Protein AF-A0A9E3WS21-F1 (afdb_monomer_lite)

Foldseek 3Di:
DDPPDDDDDDPVQVVVQVVVVPPPDDPPDDDPQWAFDAWDGAHPVGTWTWIQRNVPRDTDID

Radius of gyration: 14.58 Å; chains: 1; bounding box: 32×39×32 Å

Secondary structure (DSSP, 8-state):
-----PPPPPHHHHHHHHHHHHS-PPPSSPPTTEEEEEEEEEETTEEEEEEEETTT--EEE-

pLDDT: mean 76.44, std 12.12, range [54.19, 92.69]

Sequence (62 aa):
MIPERTEEQTDSQQRLASQLSLQRTRPPAQVRGYDFESFLGSGAYGEVWVALDRNTGRRVAV

Structure (mmCIF, N/CA/C/O backbone):
data_AF-A0A9E3WS21-F1
#
_entry.id   AF-A0A9E3WS21-F1
#
loop_
_atom_site.group_PDB
_atom_site.id
_atom_site.type_symbol
_atom_site.label_atom_id
_atom_site.label_alt_id
_atom_site.label_comp_id
_atom_site.label_asym_id
_atom_site.label_entity_id
_atom_site.label_seq_id
_atom_site.pdbx_PDB_ins_code
_atom_site.Cartn_x
_atom_site.Cartn_y
_atom_site.Cartn_z
_atom_site.occupancy
_atom_site.B_iso_or_equiv
_atom_site.auth_seq_id
_atom_site.auth_comp_id
_atom_site.auth_asym_id
_atom_site.auth_atom_id
_atom_site.pdbx_PDB_model_num
ATOM 1 N N . MET A 1 1 ? 14.760 -28.439 -5.028 1.00 54.25 1 MET A N 1
ATOM 2 C CA . MET A 1 1 ? 13.874 -27.285 -4.780 1.00 54.25 1 MET A CA 1
ATOM 3 C C . MET A 1 1 ? 14.579 -26.071 -5.363 1.00 54.25 1 MET A C 1
ATOM 5 O O . MET A 1 1 ? 15.651 -25.739 -4.879 1.00 54.25 1 MET A O 1
ATOM 9 N N . ILE A 1 2 ? 14.094 -25.534 -6.484 1.00 56.19 2 ILE A N 1
ATOM 10 C CA . ILE A 1 2 ? 14.684 -24.352 -7.135 1.00 56.19 2 ILE A CA 1
ATOM 11 C C . ILE A 1 2 ? 14.100 -23.139 -6.400 1.00 56.19 2 ILE A C 1
ATOM 13 O O . ILE A 1 2 ? 12.876 -23.088 -6.287 1.00 56.19 2 ILE A O 1
ATOM 17 N N . PRO A 1 3 ? 14.906 -22.221 -5.838 1.00 57.78 3 PRO A N 1
ATOM 18 C CA . PRO A 1 3 ? 14.353 -21.024 -5.224 1.00 57.78 3 PRO A CA 1
ATOM 19 C C . PRO A 1 3 ? 13.679 -20.197 -6.317 1.00 57.78 3 PRO A C 1
ATOM 21 O O . PRO A 1 3 ? 14.285 -19.916 -7.351 1.00 57.78 3 PRO A O 1
ATOM 24 N N . GLU A 1 4 ? 12.415 -19.852 -6.095 1.00 57.22 4 GLU A N 1
ATOM 25 C CA . GLU A 1 4 ? 11.670 -18.933 -6.945 1.00 57.22 4 GLU A CA 1
ATOM 26 C C . GLU A 1 4 ? 12.400 -17.588 -6.905 1.00 57.22 4 GLU A C 1
ATOM 28 O O . GLU A 1 4 ? 12.429 -16.897 -5.886 1.00 57.22 4 GLU A O 1
ATOM 33 N N . ARG A 1 5 ? 13.141 -17.293 -7.973 1.00 65.19 5 ARG A N 1
ATOM 34 C CA . ARG A 1 5 ? 13.988 -16.109 -8.050 1.00 65.19 5 ARG A CA 1
ATOM 35 C C . ARG A 1 5 ? 13.095 -14.970 -8.511 1.00 65.19 5 ARG A C 1
ATOM 37 O O . ARG A 1 5 ? 12.620 -15.000 -9.642 1.00 65.19 5 ARG A O 1
ATOM 44 N N . THR A 1 6 ? 12.857 -13.997 -7.637 1.00 63.62 6 THR A N 1
ATOM 45 C CA . THR A 1 6 ? 12.181 -12.756 -8.019 1.00 63.62 6 THR A CA 1
ATOM 46 C C . THR A 1 6 ? 12.908 -12.161 -9.221 1.00 63.62 6 THR A C 1
ATOM 48 O O . THR A 1 6 ? 14.130 -12.007 -9.191 1.00 63.62 6 THR A O 1
ATOM 51 N N . GLU A 1 7 ? 12.171 -11.902 -10.297 1.00 76.00 7 GLU A N 1
ATOM 52 C CA . GLU A 1 7 ? 12.734 -11.394 -11.544 1.00 76.00 7 GLU A CA 1
ATOM 53 C C . GLU A 1 7 ? 13.287 -9.977 -11.335 1.00 76.00 7 GLU A C 1
ATOM 55 O O . GLU A 1 7 ? 12.632 -9.121 -10.734 1.00 76.00 7 GLU A O 1
ATOM 60 N N . GLU A 1 8 ? 14.522 -9.740 -11.783 1.00 72.12 8 GLU A N 1
ATOM 61 C CA . GLU A 1 8 ? 15.185 -8.451 -11.597 1.00 72.12 8 GLU A CA 1
ATOM 62 C C . GLU A 1 8 ? 14.612 -7.418 -12.570 1.00 72.12 8 GLU A C 1
ATOM 64 O O . GLU A 1 8 ? 14.519 -7.646 -13.777 1.00 72.12 8 GLU A O 1
ATOM 69 N N . GLN A 1 9 ? 14.221 -6.260 -12.037 1.00 73.06 9 GLN A N 1
ATOM 70 C CA . GLN A 1 9 ? 13.700 -5.168 -12.851 1.00 73.06 9 GLN A CA 1
ATOM 71 C C . GLN A 1 9 ? 14.815 -4.546 -13.696 1.00 73.06 9 GLN A C 1
ATOM 73 O O . GLN A 1 9 ? 15.899 -4.244 -13.201 1.00 73.06 9 GLN A O 1
ATOM 78 N N . THR A 1 10 ? 14.507 -4.277 -14.959 1.00 81.44 10 THR A N 1
ATOM 79 C CA . THR A 1 10 ? 15.372 -3.535 -15.882 1.00 81.44 10 THR A CA 1
ATOM 80 C C . THR A 1 10 ? 15.462 -2.047 -15.511 1.00 81.44 10 THR A C 1
ATOM 82 O O . THR A 1 10 ? 14.566 -1.488 -14.873 1.00 81.44 10 THR A O 1
ATOM 85 N N . ASP A 1 11 ? 16.510 -1.355 -15.966 1.00 79.94 11 ASP A N 1
ATOM 86 C CA . ASP A 1 11 ? 16.746 0.068 -15.653 1.00 79.94 11 ASP A CA 1
ATOM 87 C C . ASP A 1 11 ? 15.603 1.005 -16.081 1.00 79.94 11 ASP A C 1
ATOM 89 O O . ASP A 1 11 ? 15.417 2.092 -15.525 1.00 79.94 11 ASP A O 1
ATOM 93 N N . SER A 1 12 ? 14.846 0.635 -17.116 1.00 77.75 12 SER A N 1
ATOM 94 C CA . SER A 1 12 ? 13.656 1.375 -17.548 1.00 77.75 12 SER A CA 1
ATOM 95 C C . SER A 1 12 ? 12.483 1.156 -16.590 1.00 77.75 12 SER A C 1
ATOM 97 O O . SER A 1 12 ? 11.790 2.117 -16.254 1.00 77.75 12 SER A O 1
ATOM 99 N N . GLN A 1 13 ? 12.305 -0.067 -16.084 1.00 72.69 13 GLN A N 1
ATOM 100 C CA . GLN A 1 13 ? 11.296 -0.402 -15.075 1.00 72.69 13 GLN A CA 1
ATOM 101 C C . GLN A 1 13 ? 11.594 0.278 -13.732 1.00 72.69 13 GLN A C 1
ATOM 103 O O . GLN A 1 13 ? 10.673 0.800 -13.109 1.00 72.69 13 GLN A O 1
ATOM 108 N N . GLN A 1 14 ? 12.864 0.364 -13.319 1.00 75.62 14 GLN A N 1
ATOM 109 C CA . GLN A 1 14 ? 13.256 1.094 -12.105 1.00 75.62 14 GLN A CA 1
ATOM 110 C C . GLN A 1 14 ? 13.000 2.604 -12.210 1.00 75.62 14 GLN A C 1
ATOM 112 O O . GLN A 1 14 ? 12.496 3.224 -11.268 1.00 75.62 14 GLN A O 1
ATOM 117 N N . ARG A 1 15 ? 13.310 3.209 -13.366 1.00 75.00 15 ARG A N 1
ATOM 118 C CA . ARG A 1 15 ? 13.051 4.637 -13.613 1.00 75.00 15 ARG A CA 1
ATOM 119 C C . ARG A 1 15 ? 11.558 4.954 -13.624 1.00 75.00 15 ARG A C 1
ATOM 121 O O . ARG A 1 15 ? 11.147 5.930 -13.001 1.00 75.00 15 ARG A O 1
ATOM 128 N N . LEU A 1 16 ? 10.753 4.113 -14.273 1.00 70.44 16 LEU A N 1
ATOM 129 C CA . LEU A 1 16 ? 9.297 4.246 -14.284 1.00 70.44 16 LEU A CA 1
ATOM 130 C C . LEU A 1 16 ? 8.703 4.077 -12.875 1.00 70.44 16 LEU A C 1
ATOM 132 O O . LEU A 1 16 ? 7.899 4.904 -12.453 1.00 70.44 16 LEU A O 1
ATOM 136 N N . ALA A 1 17 ? 9.152 3.073 -12.115 1.00 66.25 17 ALA A N 1
ATOM 137 C CA . ALA A 1 17 ? 8.723 2.854 -10.730 1.00 66.25 17 ALA A CA 1
ATOM 138 C C . ALA A 1 17 ? 9.081 4.037 -9.812 1.00 66.25 17 ALA A C 1
ATOM 140 O O . ALA A 1 17 ? 8.275 4.452 -8.976 1.00 66.25 17 ALA A O 1
ATOM 141 N N . SER A 1 18 ? 10.259 4.639 -10.005 1.00 64.56 18 SER A N 1
ATOM 142 C CA . SER A 1 18 ? 10.662 5.848 -9.274 1.00 64.56 18 SER A CA 1
ATOM 143 C C . SER A 1 18 ? 9.778 7.049 -9.618 1.00 64.56 18 SER A C 1
ATOM 145 O O . SER A 1 18 ? 9.365 7.784 -8.725 1.00 64.56 18 SER A O 1
ATOM 147 N N . GLN A 1 19 ? 9.444 7.244 -10.899 1.00 67.25 19 GLN A N 1
ATOM 148 C CA . GLN A 1 19 ? 8.549 8.324 -11.329 1.00 67.25 19 GLN A CA 1
ATOM 149 C C . GLN A 1 19 ? 7.119 8.149 -10.798 1.00 67.25 19 GLN A C 1
ATOM 151 O O . GLN A 1 19 ? 6.516 9.131 -10.366 1.00 67.25 19 GLN A O 1
ATOM 156 N N . LEU A 1 20 ? 6.599 6.918 -10.783 1.00 61.69 20 LEU A N 1
ATOM 157 C CA . LEU A 1 20 ? 5.283 6.596 -10.223 1.00 61.69 20 LEU A CA 1
ATOM 158 C C . LEU A 1 20 ? 5.246 6.779 -8.702 1.00 61.69 20 LEU A C 1
ATOM 160 O O . LEU A 1 20 ? 4.293 7.351 -8.191 1.00 61.69 20 LEU A O 1
ATOM 164 N N . SER A 1 21 ? 6.311 6.398 -7.990 1.00 60.22 21 SER A N 1
ATOM 165 C CA . SER A 1 21 ? 6.413 6.591 -6.534 1.00 60.22 21 SER A CA 1
ATOM 166 C C . SER A 1 21 ? 6.499 8.069 -6.118 1.00 60.22 21 SER A C 1
ATOM 168 O O . SER A 1 21 ? 6.123 8.421 -5.002 1.00 60.22 21 SER A O 1
ATOM 170 N N . LEU A 1 22 ? 7.006 8.945 -6.995 1.00 60.72 22 LEU A N 1
ATOM 171 C CA . LEU A 1 22 ? 7.087 10.393 -6.756 1.00 60.72 22 LEU A CA 1
ATOM 172 C C . LEU A 1 22 ? 5.763 11.121 -7.026 1.00 60.72 22 LEU A C 1
ATOM 174 O O . LEU A 1 22 ? 5.528 12.196 -6.467 1.00 60.72 22 LEU A O 1
ATOM 178 N N . GLN A 1 23 ? 4.888 10.564 -7.866 1.00 57.62 23 GLN A N 1
ATOM 179 C CA . GLN A 1 23 ? 3.534 11.081 -8.001 1.00 57.62 23 GLN A CA 1
ATOM 180 C C . GLN A 1 23 ? 2.752 10.660 -6.758 1.00 57.62 23 GLN A C 1
ATOM 182 O O . GLN A 1 23 ? 2.580 9.477 -6.501 1.00 57.62 23 GLN A O 1
ATOM 187 N N . ARG A 1 24 ? 2.268 11.629 -5.967 1.00 54.19 24 ARG A N 1
ATOM 188 C CA . ARG A 1 24 ? 1.271 11.368 -4.918 1.00 54.19 24 ARG A CA 1
ATOM 1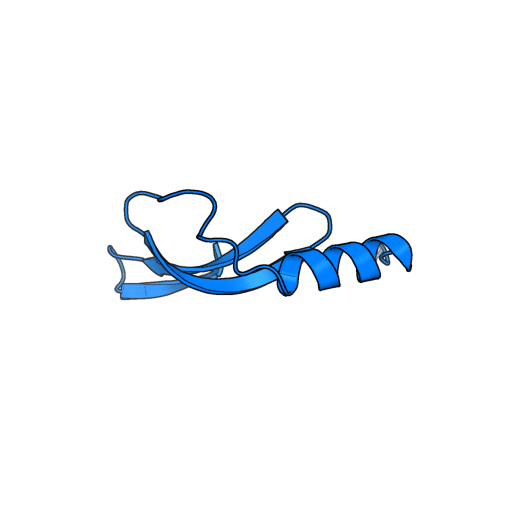89 C C . ARG A 1 24 ? 0.002 10.832 -5.586 1.00 54.19 24 ARG A C 1
ATOM 191 O O . ARG A 1 24 ? -0.909 11.607 -5.882 1.00 54.19 24 ARG A O 1
ATOM 198 N N . THR A 1 25 ? -0.059 9.533 -5.852 1.00 57.19 25 THR A N 1
ATOM 199 C CA . THR A 1 25 ? -1.300 8.869 -6.220 1.00 57.19 25 THR A CA 1
ATOM 200 C C . THR A 1 25 ? -2.216 8.995 -5.015 1.00 57.19 25 THR A C 1
ATOM 202 O O . THR A 1 25 ? -1.816 8.792 -3.880 1.00 57.19 25 THR A O 1
ATOM 205 N N . ARG A 1 26 ? -3.442 9.476 -5.207 1.00 59.59 26 ARG A N 1
ATOM 206 C CA . ARG A 1 26 ? -4.489 9.187 -4.224 1.00 59.59 26 ARG A CA 1
ATOM 207 C C . ARG A 1 26 ? -4.720 7.674 -4.294 1.00 59.59 26 ARG A C 1
ATOM 209 O O . ARG A 1 26 ? -4.546 7.138 -5.389 1.00 59.59 26 ARG A O 1
ATOM 216 N N . PRO A 1 27 ? -5.100 7.002 -3.194 1.00 60.88 27 PRO A N 1
ATOM 217 C CA . PRO A 1 27 ? -5.369 5.571 -3.238 1.00 60.88 27 PRO A CA 1
ATOM 218 C C . PRO A 1 27 ? -6.291 5.263 -4.431 1.00 60.88 27 PRO A C 1
ATOM 220 O O . PRO A 1 27 ? -7.303 5.956 -4.600 1.00 60.88 27 PRO A O 1
ATOM 223 N N . PRO A 1 28 ? -5.929 4.289 -5.285 1.00 62.25 28 PRO A N 1
ATOM 224 C CA . PRO A 1 28 ? -6.569 4.078 -6.585 1.00 62.25 28 PRO A CA 1
ATOM 225 C C . PRO A 1 28 ? -8.042 3.670 -6.456 1.00 62.25 28 PRO A C 1
ATOM 227 O O . PRO A 1 28 ? -8.818 3.824 -7.398 1.00 62.25 28 PRO A O 1
ATOM 230 N N . ALA A 1 29 ? -8.448 3.180 -5.282 1.00 67.50 29 ALA A N 1
ATOM 231 C CA . ALA A 1 29 ? -9.820 2.828 -4.963 1.00 67.50 29 ALA A CA 1
ATOM 232 C C . ALA A 1 29 ? -10.102 2.987 -3.461 1.00 67.50 29 ALA A C 1
ATOM 234 O O . ALA A 1 29 ? -9.229 2.778 -2.621 1.00 67.50 29 ALA A O 1
ATOM 235 N N . GLN A 1 30 ? -11.353 3.303 -3.112 1.00 69.56 30 GLN A N 1
ATOM 236 C CA . GLN A 1 30 ? -11.857 3.113 -1.750 1.00 69.56 30 GLN A CA 1
ATOM 237 C C . GLN A 1 30 ? -12.341 1.671 -1.594 1.00 69.56 30 GLN A C 1
ATOM 239 O O . GLN A 1 30 ? -13.293 1.250 -2.253 1.00 69.56 30 GLN A O 1
ATOM 244 N N . VAL A 1 31 ? -11.710 0.923 -0.692 1.00 79.38 31 VAL A N 1
ATOM 245 C CA . VAL A 1 31 ? -12.122 -0.436 -0.329 1.00 79.38 31 VAL A CA 1
ATOM 246 C C . VAL A 1 31 ? -12.973 -0.346 0.933 1.00 79.38 31 VAL A C 1
ATOM 248 O O . VAL A 1 31 ? -12.557 0.220 1.943 1.00 79.38 31 VAL A O 1
ATOM 251 N N . ARG A 1 32 ? -14.199 -0.879 0.889 1.00 82.75 32 ARG A N 1
ATOM 252 C CA . ARG A 1 32 ? -15.086 -0.873 2.062 1.00 82.75 32 ARG A CA 1
ATOM 253 C C . ARG A 1 32 ? -14.421 -1.607 3.224 1.00 82.75 32 ARG A C 1
ATOM 255 O O . ARG A 1 32 ? -13.958 -2.728 3.057 1.00 82.75 32 ARG A O 1
ATOM 262 N N . GLY A 1 33 ? -14.433 -0.983 4.399 1.00 86.31 33 GLY A N 1
ATOM 263 C CA . GLY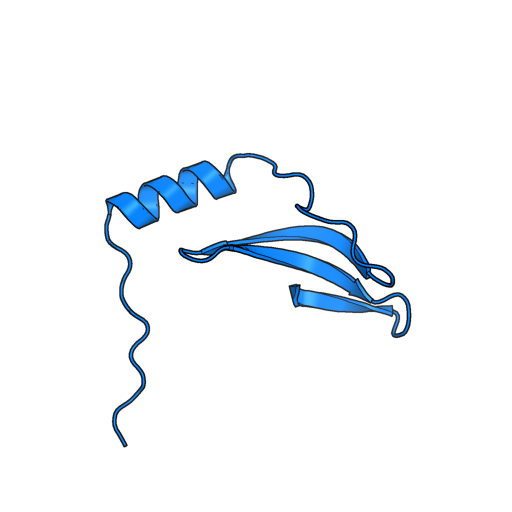 A 1 33 ? -13.815 -1.540 5.603 1.00 86.31 33 GLY A CA 1
ATOM 264 C C . GLY A 1 33 ? -12.339 -1.181 5.780 1.00 86.31 33 GLY A C 1
ATOM 265 O O . GLY A 1 33 ? -11.800 -1.490 6.833 1.00 86.31 33 GLY A O 1
ATOM 266 N N . TYR A 1 34 ? -11.718 -0.482 4.824 1.00 87.31 34 TYR A N 1
ATOM 267 C CA . TYR A 1 34 ? -10.321 -0.067 4.912 1.00 87.31 34 TYR A CA 1
ATOM 268 C C . TYR A 1 34 ? -10.176 1.441 4.731 1.00 87.31 34 TYR A C 1
ATOM 270 O O . TYR A 1 34 ? -10.702 2.018 3.779 1.00 87.31 34 TYR A O 1
ATOM 278 N N . ASP A 1 35 ? -9.432 2.071 5.636 1.00 88.75 35 ASP A N 1
ATOM 279 C CA . ASP A 1 35 ? -9.027 3.469 5.510 1.00 88.75 35 ASP A CA 1
ATOM 280 C C . ASP A 1 35 ? -7.571 3.547 5.073 1.00 88.75 35 ASP A C 1
ATOM 282 O O . ASP A 1 35 ? -6.667 3.263 5.852 1.00 88.75 35 ASP A O 1
ATOM 286 N N . PHE A 1 36 ? -7.344 3.917 3.815 1.00 87.56 36 PHE A N 1
ATOM 287 C CA . PHE A 1 36 ? -6.005 4.088 3.259 1.00 87.56 36 PHE A CA 1
ATOM 288 C C . PHE A 1 36 ? -5.309 5.298 3.895 1.00 87.56 36 PHE A C 1
ATOM 290 O O . PHE A 1 36 ? -5.776 6.429 3.758 1.00 87.56 36 PHE A O 1
ATOM 297 N N . GLU A 1 37 ? -4.192 5.055 4.582 1.00 86.69 37 GLU A N 1
ATOM 298 C CA . GLU A 1 37 ? -3.432 6.070 5.318 1.00 86.69 37 GLU A CA 1
ATOM 299 C C . GLU A 1 37 ? -2.270 6.622 4.479 1.00 86.69 37 GLU A C 1
ATOM 301 O O . GLU A 1 37 ? -2.099 7.838 4.374 1.00 86.69 37 GLU A O 1
ATOM 306 N N . SER A 1 38 ? -1.457 5.746 3.876 1.00 83.06 38 SER A N 1
ATOM 307 C CA . SER A 1 38 ? -0.234 6.159 3.177 1.00 83.06 38 SER A CA 1
ATOM 308 C C . SER A 1 38 ? 0.216 5.168 2.111 1.00 83.06 38 SER A C 1
ATOM 310 O O . SER A 1 38 ? 0.058 3.961 2.270 1.00 83.06 38 SER A O 1
ATOM 312 N N . PHE A 1 39 ? 0.863 5.670 1.065 1.00 83.19 39 PHE A N 1
ATOM 313 C CA . PHE A 1 39 ? 1.548 4.845 0.074 1.00 83.19 39 PHE A CA 1
ATOM 314 C C . PHE A 1 39 ? 2.743 4.125 0.711 1.00 83.19 39 PHE A C 1
ATOM 316 O O . PHE A 1 39 ? 3.532 4.758 1.416 1.00 83.19 39 PHE A O 1
ATOM 323 N N . LEU A 1 40 ? 2.869 2.818 0.475 1.00 85.94 40 LEU A N 1
ATOM 324 C CA . LEU A 1 40 ? 3.984 2.006 0.967 1.00 85.94 40 LEU A CA 1
ATOM 325 C C . LEU A 1 40 ? 5.046 1.781 -0.118 1.00 85.94 40 LEU A C 1
ATOM 327 O O . LEU A 1 40 ? 6.236 1.791 0.186 1.00 85.94 40 LEU A O 1
ATOM 331 N N . GLY A 1 41 ? 4.636 1.601 -1.375 1.00 82.12 41 GLY A N 1
ATOM 332 C CA . GLY A 1 41 ? 5.557 1.409 -2.494 1.00 82.12 41 GLY A CA 1
ATOM 333 C C . GLY A 1 41 ? 4.849 1.031 -3.792 1.00 82.12 41 GLY A C 1
ATOM 334 O O . GLY A 1 41 ? 3.683 0.656 -3.782 1.00 82.12 41 GLY A O 1
ATOM 335 N N . SER A 1 42 ? 5.554 1.110 -4.922 1.00 83.44 42 SER A N 1
ATOM 336 C CA . SER A 1 42 ? 5.061 0.615 -6.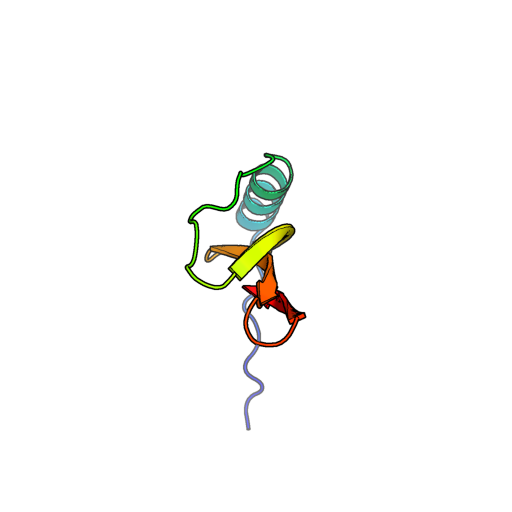214 1.00 83.44 42 SER A CA 1
ATOM 337 C C . SER A 1 42 ? 6.043 -0.379 -6.818 1.00 83.44 42 SER A C 1
ATOM 339 O O . SER A 1 42 ? 7.256 -0.258 -6.652 1.00 83.44 42 SER A O 1
ATOM 341 N N . GLY A 1 43 ? 5.504 -1.386 -7.497 1.00 79.69 43 GLY A N 1
ATOM 342 C CA . GLY A 1 43 ? 6.248 -2.402 -8.226 1.00 79.69 43 GLY A CA 1
ATOM 343 C C . GLY A 1 43 ? 5.784 -2.492 -9.676 1.00 79.69 43 GLY A C 1
ATOM 344 O O . GLY A 1 43 ? 4.899 -1.762 -10.116 1.00 79.69 43 GLY A O 1
ATOM 345 N N . ALA A 1 44 ? 6.361 -3.431 -10.426 1.00 76.25 44 ALA A N 1
ATOM 346 C CA . ALA A 1 44 ? 6.047 -3.621 -11.845 1.00 76.25 44 ALA A CA 1
ATOM 347 C C . ALA A 1 44 ? 4.559 -3.918 -12.128 1.00 76.25 44 ALA A C 1
ATOM 349 O O . ALA A 1 44 ? 4.098 -3.696 -13.244 1.00 76.25 44 ALA A O 1
ATOM 350 N N . TYR A 1 45 ? 3.819 -4.401 -11.126 1.00 72.62 45 TYR A N 1
ATOM 351 C CA . TYR A 1 45 ? 2.446 -4.890 -11.268 1.00 72.62 45 TYR A CA 1
ATOM 352 C C . TYR A 1 45 ? 1.400 -4.076 -10.497 1.00 72.62 45 TYR A C 1
ATOM 354 O O . TYR A 1 45 ? 0.220 -4.411 -10.552 1.00 72.62 45 TYR A O 1
ATOM 362 N N . GLY A 1 46 ? 1.794 -3.019 -9.784 1.00 77.50 46 GLY A N 1
ATOM 363 C CA . GLY A 1 46 ? 0.847 -2.212 -9.019 1.00 77.50 46 GLY A CA 1
ATOM 364 C C . GLY A 1 46 ? 1.481 -1.423 -7.883 1.00 77.50 46 GLY A C 1
ATOM 365 O O . GLY A 1 46 ? 2.700 -1.293 -7.785 1.00 77.50 46 GLY A O 1
ATOM 366 N N . GLU A 1 47 ? 0.625 -0.900 -7.019 1.00 86.50 47 GLU A N 1
ATOM 367 C CA . GLU A 1 47 ? 0.984 -0.119 -5.841 1.00 86.50 47 GLU A CA 1
ATOM 368 C C . GLU A 1 47 ? 0.497 -0.805 -4.568 1.00 86.50 47 GLU A C 1
ATOM 370 O O . GLU A 1 47 ? -0.552 -1.439 -4.566 1.00 86.50 47 GLU A O 1
ATOM 375 N N . VAL A 1 48 ? 1.277 -0.663 -3.500 1.00 86.75 48 VAL A N 1
ATOM 376 C CA . VAL A 1 48 ? 0.985 -1.165 -2.162 1.00 86.75 48 VAL A CA 1
ATOM 377 C C . VAL A 1 48 ? 0.776 0.023 -1.239 1.00 86.75 48 VAL A C 1
ATOM 379 O O . VAL A 1 48 ? 1.553 0.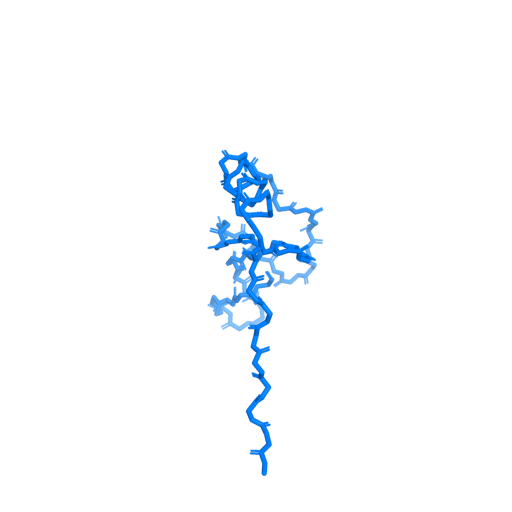985 -1.238 1.00 86.75 48 VAL A O 1
ATOM 382 N N . TRP A 1 49 ? -0.257 -0.063 -0.418 1.00 89.44 49 TRP A N 1
ATOM 383 C CA . TRP A 1 49 ? -0.699 0.983 0.481 1.00 89.44 49 TRP A CA 1
ATOM 384 C C . TRP A 1 49 ? -0.859 0.468 1.905 1.00 89.44 49 TRP A C 1
ATOM 386 O O . TRP A 1 49 ? -1.270 -0.660 2.144 1.00 89.44 49 TRP A O 1
ATOM 396 N N . VAL A 1 50 ? -0.585 1.328 2.879 1.00 88.31 50 VAL A N 1
ATOM 397 C CA . VAL A 1 50 ? -0.971 1.092 4.268 1.00 88.31 50 VAL A CA 1
ATOM 398 C C . VAL A 1 50 ? -2.427 1.501 4.436 1.00 88.31 50 VAL A C 1
ATOM 400 O O . VAL A 1 50 ? -2.788 2.643 4.138 1.00 88.31 50 VAL A O 1
ATOM 403 N N . ALA A 1 51 ? -3.249 0.592 4.950 1.00 91.12 51 ALA A N 1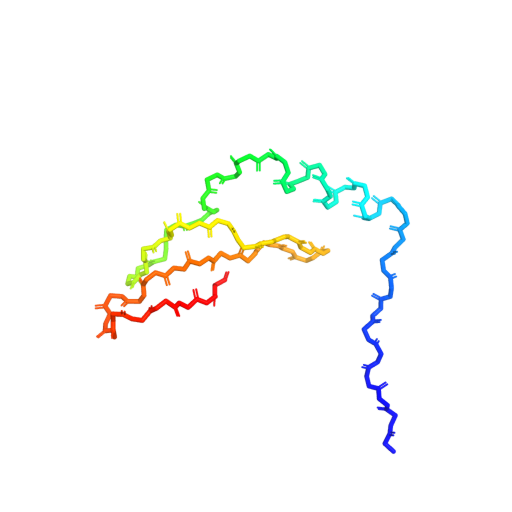
ATOM 404 C CA . ALA A 1 51 ? -4.626 0.874 5.323 1.00 91.12 51 ALA A CA 1
ATOM 405 C C . ALA A 1 51 ? -4.943 0.393 6.742 1.00 91.12 51 ALA A C 1
ATOM 407 O O . ALA A 1 51 ? -4.388 -0.596 7.222 1.00 91.12 51 ALA A O 1
ATOM 408 N N . LEU A 1 52 ? -5.863 1.082 7.409 1.00 91.38 52 LEU A N 1
ATOM 409 C CA . LEU A 1 52 ? -6.454 0.648 8.666 1.00 91.38 52 LEU A CA 1
ATOM 410 C C . LEU A 1 52 ? -7.661 -0.243 8.370 1.00 91.38 52 LEU A C 1
ATOM 412 O O . LEU A 1 52 ? -8.653 0.217 7.804 1.00 91.38 52 LEU A O 1
ATOM 416 N N . ASP A 1 53 ? -7.593 -1.505 8.780 1.00 91.56 53 ASP A N 1
ATOM 417 C CA . ASP A 1 53 ? -8.755 -2.391 8.804 1.00 91.56 53 ASP A CA 1
ATOM 418 C C . ASP A 1 53 ? -9.718 -1.932 9.905 1.00 91.56 53 ASP A C 1
ATOM 420 O O . ASP A 1 53 ? -9.401 -2.001 11.094 1.00 91.56 53 ASP A O 1
ATOM 424 N N . ARG A 1 54 ? -10.912 -1.480 9.522 1.00 90.62 54 ARG A N 1
ATOM 425 C CA . ARG A 1 54 ? -11.940 -0.992 10.452 1.00 90.62 54 ARG A CA 1
ATOM 426 C C . ARG A 1 54 ? -12.515 -2.085 11.347 1.00 90.62 54 ARG A C 1
ATOM 428 O O . ARG A 1 54 ? -13.022 -1.764 12.416 1.00 90.62 54 ARG A O 1
ATOM 435 N N . ASN A 1 55 ? -12.452 -3.351 10.936 1.00 89.62 55 ASN A N 1
ATOM 436 C CA . ASN A 1 55 ? -12.976 -4.458 11.733 1.00 89.62 55 ASN A CA 1
ATOM 437 C C . ASN A 1 55 ? -12.020 -4.840 12.866 1.00 89.62 55 ASN A C 1
ATOM 439 O O . ASN A 1 55 ? -12.468 -5.215 13.947 1.00 89.62 55 ASN A O 1
ATOM 443 N N . THR A 1 56 ? -10.708 -4.760 12.624 1.00 91.56 56 THR A N 1
ATOM 444 C CA . THR A 1 56 ? -9.685 -5.218 13.581 1.00 91.56 56 THR A CA 1
ATOM 445 C C . THR A 1 56 ? -8.867 -4.090 14.209 1.00 91.56 56 THR A C 1
ATOM 447 O O . THR A 1 56 ? -8.163 -4.323 15.192 1.00 91.56 56 THR A O 1
ATOM 450 N N . GLY A 1 57 ? -8.932 -2.877 13.655 1.00 90.94 57 GLY A N 1
ATOM 451 C CA . GLY A 1 57 ? -8.118 -1.728 14.054 1.00 90.94 57 GLY A CA 1
ATOM 452 C C . GLY A 1 57 ? -6.633 -1.877 13.716 1.00 90.94 57 GLY A C 1
ATOM 453 O O . GLY A 1 57 ? -5.802 -1.153 14.262 1.00 90.94 57 GLY A O 1
ATOM 454 N N . ARG A 1 58 ? -6.265 -2.839 12.863 1.00 92.69 58 ARG A N 1
ATOM 455 C CA . ARG A 1 58 ?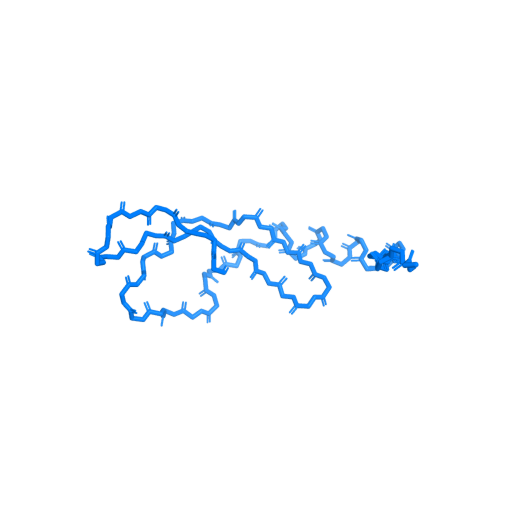 -4.867 -3.123 12.522 1.00 92.69 58 ARG A CA 1
ATOM 456 C C . ARG A 1 58 ? -4.464 -2.423 11.234 1.00 92.69 58 ARG A C 1
ATOM 458 O O . ARG A 1 58 ? -5.250 -2.329 10.295 1.00 92.69 58 ARG A O 1
ATOM 465 N N . ARG A 1 59 ? -3.204 -1.987 11.180 1.00 92.62 59 ARG A N 1
ATOM 466 C CA . ARG A 1 59 ? -2.576 -1.537 9.936 1.00 92.62 59 ARG A CA 1
ATOM 467 C C . ARG A 1 59 ? -2.199 -2.744 9.093 1.00 92.62 59 ARG A C 1
ATOM 469 O O . ARG A 1 59 ? -1.520 -3.647 9.583 1.00 92.62 59 ARG A O 1
ATOM 476 N N . VAL A 1 60 ? -2.634 -2.738 7.843 1.00 91.12 60 VAL A N 1
ATOM 477 C CA . VAL A 1 60 ? -2.374 -3.783 6.855 1.00 91.12 60 VAL A CA 1
ATOM 478 C C . VAL A 1 60 ? -1.766 -3.178 5.594 1.00 91.12 60 VAL A C 1
ATOM 480 O O . VAL A 1 60 ? -1.975 -2.000 5.307 1.00 91.12 60 VAL A O 1
ATOM 483 N N . ALA A 1 61 ? -1.011 -3.991 4.859 1.00 90.62 61 ALA A N 1
ATOM 484 C CA . ALA A 1 61 ? -0.609 -3.676 3.496 1.00 90.62 61 ALA A CA 1
ATOM 485 C C . ALA A 1 61 ? -1.710 -4.156 2.541 1.00 90.62 61 ALA A C 1
ATOM 487 O O . ALA A 1 61 ? -2.135 -5.310 2.637 1.00 90.62 61 ALA A O 1
ATOM 488 N N . VAL A 1 62 ? -2.169 -3.261 1.672 1.00 84.38 62 VAL A N 1
ATOM 489 C CA . VAL A 1 62 ? -3.175 -3.493 0.629 1.00 84.38 62 VAL A CA 1
ATOM 490 C C . VAL A 1 62 ? -2.535 -3.292 -0.727 1.00 84.38 62 VAL A C 1
ATOM 492 O O . VAL A 1 62 ? -1.856 -2.253 -0.881 1.00 84.38 62 VAL A O 1
#